Protein AF-A0A3C0WF94-F1 (afdb_monomer)

Radius of gyration: 23.79 Å; Cα contacts (8 Å, |Δi|>4): 73; chains: 1; bounding box: 43×45×76 Å

Mean predicted aligned error: 8.75 Å

Structure (mmCIF, N/CA/C/O backbone):
data_AF-A0A3C0WF94-F1
#
_entry.id   AF-A0A3C0WF94-F1
#
loop_
_atom_site.group_PDB
_atom_site.id
_atom_site.type_symbol
_atom_site.label_atom_id
_atom_site.label_alt_id
_atom_site.label_comp_id
_atom_site.label_asym_id
_atom_site.label_entity_id
_atom_site.label_seq_id
_atom_site.pdbx_PDB_ins_code
_atom_site.Cartn_x
_atom_site.Cartn_y
_atom_site.Cartn_z
_atom_site.occupancy
_atom_site.B_iso_or_equiv
_atom_site.auth_seq_id
_atom_site.auth_comp_id
_atom_site.auth_asym_id
_atom_site.auth_atom_id
_atom_site.pdbx_PDB_model_num
ATOM 1 N N . MET A 1 1 ? -18.433 32.193 41.489 1.00 43.03 1 MET A N 1
ATOM 2 C CA . MET A 1 1 ? -19.320 31.012 41.423 1.00 43.03 1 MET A CA 1
ATOM 3 C C . MET A 1 1 ? -18.649 29.912 42.231 1.00 43.03 1 MET A C 1
ATOM 5 O O . MET A 1 1 ? -17.558 29.507 41.861 1.00 43.03 1 MET A O 1
ATOM 9 N N . HIS A 1 2 ? -19.201 29.536 43.385 1.00 47.59 2 HIS A N 1
ATOM 10 C CA . HIS A 1 2 ? -18.585 28.545 44.275 1.00 47.59 2 HIS A CA 1
ATOM 11 C C . HIS A 1 2 ? -19.073 27.144 43.895 1.00 47.59 2 HIS A C 1
ATOM 13 O O . HIS A 1 2 ? -20.275 26.885 43.923 1.00 47.59 2 HIS A O 1
ATOM 19 N N . CYS A 1 3 ? -18.148 26.258 43.523 1.00 60.38 3 CYS A N 1
ATOM 20 C CA . CYS A 1 3 ? -18.440 24.843 43.313 1.00 60.38 3 CYS A CA 1
ATOM 21 C C . CYS A 1 3 ? -18.705 24.210 44.687 1.00 60.38 3 CYS A C 1
ATOM 23 O O . CYS A 1 3 ? -17.828 24.211 45.551 1.00 60.38 3 CYS A O 1
ATOM 25 N N . ARG A 1 4 ? -19.930 23.737 44.919 1.00 62.31 4 ARG A N 1
ATOM 26 C CA . ARG A 1 4 ? -20.335 23.113 46.181 1.00 62.31 4 ARG A CA 1
ATOM 27 C C . ARG A 1 4 ? -19.960 21.632 46.100 1.00 62.31 4 ARG A C 1
ATOM 29 O O . ARG A 1 4 ? -20.563 20.897 45.326 1.00 62.31 4 ARG A O 1
ATOM 36 N N . ILE A 1 5 ? -18.934 21.214 46.842 1.00 68.62 5 ILE A N 1
ATOM 37 C CA . ILE A 1 5 ? -18.589 19.794 46.998 1.00 68.62 5 ILE A CA 1
ATOM 38 C C . ILE A 1 5 ? -19.640 19.204 47.937 1.00 68.62 5 ILE A C 1
ATOM 40 O O . ILE A 1 5 ? -19.551 19.336 49.155 1.00 68.62 5 ILE A O 1
ATOM 44 N N . ASP A 1 6 ? -20.700 18.661 47.352 1.00 70.81 6 ASP A N 1
ATOM 45 C CA . ASP A 1 6 ? -21.757 17.976 48.084 1.00 70.81 6 ASP A CA 1
ATOM 46 C C . ASP A 1 6 ? -21.263 16.562 48.433 1.00 70.81 6 ASP A C 1
ATOM 48 O O . ASP A 1 6 ? -20.760 15.848 47.565 1.00 70.81 6 ASP A O 1
ATOM 52 N N . ASN A 1 7 ? -21.367 16.155 49.700 1.00 71.94 7 ASN A N 1
ATOM 53 C CA . ASN A 1 7 ? -20.834 14.883 50.214 1.00 71.94 7 ASN A CA 1
ATOM 54 C C . ASN A 1 7 ? -21.757 13.690 49.879 1.00 71.94 7 ASN A C 1
ATOM 56 O O . ASN A 1 7 ? -21.956 12.786 50.691 1.00 71.94 7 ASN A O 1
ATOM 60 N N . GLN A 1 8 ? -22.393 13.733 48.707 1.00 75.69 8 GLN A N 1
ATOM 61 C CA . GLN A 1 8 ? -23.360 12.738 48.256 1.00 75.69 8 GLN A CA 1
ATOM 62 C C . GLN A 1 8 ? -22.627 11.476 47.799 1.00 75.69 8 GLN A C 1
ATOM 64 O O . GLN A 1 8 ? -21.612 11.541 47.102 1.00 75.69 8 GLN A O 1
ATOM 69 N N . GLN A 1 9 ? -23.152 10.311 48.171 1.00 77.19 9 GLN A N 1
ATOM 70 C CA . GLN A 1 9 ? -22.573 9.037 47.767 1.00 77.19 9 GLN A CA 1
ATOM 71 C C . GLN A 1 9 ? -22.654 8.884 46.242 1.00 77.19 9 GLN A C 1
ATOM 73 O O . GLN A 1 9 ? -23.721 9.038 45.649 1.00 77.19 9 GLN A O 1
ATOM 78 N N . PHE A 1 10 ? -21.523 8.588 45.595 1.00 79.31 10 PHE A N 1
ATOM 79 C CA . PHE A 1 10 ? -21.478 8.369 44.150 1.00 79.31 10 PHE A CA 1
ATOM 80 C C . PHE A 1 10 ? -22.317 7.138 43.782 1.00 79.31 10 PHE A C 1
ATOM 82 O O . PHE A 1 10 ? -21.917 6.000 44.028 1.00 79.31 10 PHE A O 1
ATOM 89 N N . VAL A 1 11 ? -23.485 7.364 43.181 1.00 82.31 11 VAL A N 1
ATOM 90 C CA . VAL A 1 11 ? -24.308 6.301 42.598 1.00 82.31 11 VAL A CA 1
ATOM 91 C C . VAL A 1 11 ? -23.890 6.129 41.143 1.00 82.31 11 VAL A C 1
ATOM 93 O O . VAL A 1 11 ? -24.185 6.968 40.290 1.00 82.31 11 VAL A O 1
ATOM 96 N N . ALA A 1 12 ? -23.184 5.036 40.850 1.00 83.44 12 ALA A N 1
ATOM 97 C CA . ALA A 1 12 ? -22.814 4.700 39.483 1.00 83.44 12 ALA A CA 1
ATOM 98 C C . ALA A 1 12 ? -24.072 4.457 38.634 1.00 83.44 12 ALA A C 1
ATOM 100 O O . ALA A 1 12 ? -25.018 3.788 39.057 1.00 83.44 12 ALA A O 1
ATOM 101 N N . ARG A 1 13 ? -24.078 4.978 37.405 1.00 81.25 13 ARG A N 1
ATOM 102 C CA . ARG A 1 13 ? -25.173 4.753 36.459 1.00 81.25 13 ARG A CA 1
ATOM 103 C C . ARG A 1 13 ? -25.263 3.261 36.111 1.00 81.25 13 ARG A C 1
ATOM 105 O O . ARG A 1 13 ? -24.308 2.695 35.583 1.00 81.25 13 ARG A O 1
ATOM 112 N N . GLN A 1 14 ? -26.41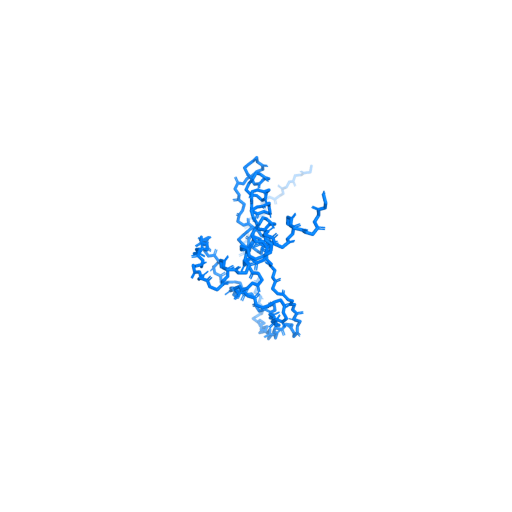9 2.643 36.360 1.00 86.19 14 GLN A N 1
ATOM 113 C CA . GLN A 1 14 ? -26.690 1.253 35.981 1.00 86.19 14 GLN A CA 1
ATOM 114 C C . GLN A 1 14 ? -27.055 1.159 34.495 1.00 86.19 14 GLN A C 1
ATOM 116 O O . GLN A 1 14 ? -28.219 1.244 34.107 1.00 86.19 14 GLN A O 1
ATOM 121 N N . TRP A 1 15 ? -26.042 1.022 33.643 1.00 86.12 15 TRP A N 1
ATOM 122 C CA . TRP A 1 15 ? -26.248 0.798 32.215 1.00 86.12 15 TRP A CA 1
ATOM 123 C C . TRP A 1 15 ? -26.861 -0.586 31.971 1.00 86.12 15 TRP A C 1
ATOM 125 O O . TRP A 1 15 ? -26.327 -1.598 32.422 1.00 86.12 15 TRP A O 1
ATOM 135 N N . LYS A 1 16 ? -27.972 -0.647 31.230 1.00 89.94 16 LYS A N 1
ATOM 136 C CA . LYS A 1 16 ? -28.535 -1.918 30.760 1.00 89.94 16 LYS A CA 1
ATOM 137 C C . LYS A 1 16 ? -27.588 -2.526 29.723 1.00 89.94 16 LYS A C 1
ATOM 139 O O . LYS A 1 16 ? -27.186 -1.834 28.789 1.00 89.94 16 LYS A O 1
ATOM 144 N N . ALA A 1 17 ? -27.256 -3.809 29.870 1.00 82.94 17 ALA A N 1
ATOM 145 C CA . ALA A 1 17 ? -26.465 -4.523 28.874 1.00 82.94 17 ALA A CA 1
ATOM 146 C C . ALA A 1 17 ? -27.194 -4.509 27.519 1.00 82.94 17 ALA A C 1
ATOM 148 O O . ALA A 1 17 ? -28.379 -4.841 27.437 1.00 82.94 17 ALA A O 1
ATOM 149 N N . ILE A 1 18 ? -26.482 -4.107 26.469 1.00 83.94 18 ILE A N 1
ATOM 150 C CA . ILE A 1 18 ? -26.959 -4.096 25.086 1.00 83.94 18 ILE A CA 1
ATOM 151 C C . ILE A 1 18 ? -26.108 -5.061 24.266 1.00 83.94 18 ILE A C 1
ATOM 153 O O . ILE A 1 18 ? -24.881 -5.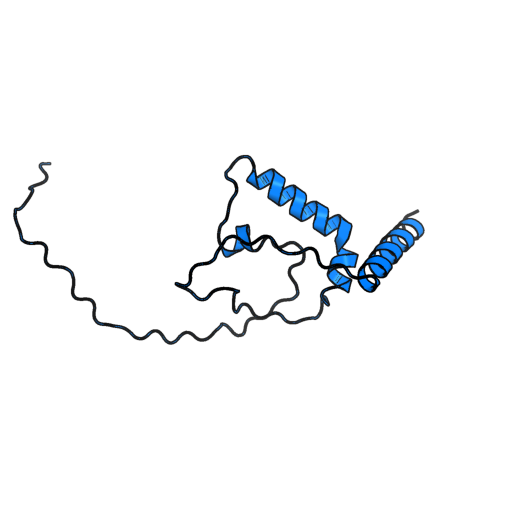044 24.345 1.00 83.94 18 ILE A O 1
ATOM 157 N N . THR A 1 19 ? -26.759 -5.911 23.477 1.00 84.69 19 THR A N 1
ATOM 158 C CA . THR A 1 19 ? -26.079 -6.804 22.536 1.00 84.69 19 THR A CA 1
ATOM 159 C C . THR A 1 19 ? -25.942 -6.089 21.199 1.00 84.69 19 THR A C 1
ATOM 161 O O . THR A 1 19 ? -26.941 -5.754 20.567 1.00 84.69 19 THR A O 1
ATOM 164 N N . LEU A 1 20 ? -24.706 -5.852 20.767 1.00 77.19 20 LEU A N 1
ATOM 165 C CA . LEU A 1 20 ? -24.403 -5.258 19.468 1.00 77.19 20 LEU A CA 1
ATOM 166 C C . LEU A 1 20 ? -24.086 -6.382 18.478 1.00 77.19 20 LEU A C 1
ATOM 168 O O . LEU A 1 20 ? -23.054 -7.041 18.592 1.00 77.19 20 LEU A O 1
ATOM 172 N N . ALA A 1 21 ? -24.976 -6.612 17.514 1.00 80.38 21 ALA A N 1
ATOM 173 C CA . ALA A 1 21 ? -24.693 -7.486 16.383 1.00 80.38 21 ALA A CA 1
ATOM 174 C C . ALA A 1 21 ? -23.937 -6.676 15.325 1.00 80.38 21 ALA A C 1
ATOM 176 O O . ALA A 1 21 ? -24.494 -5.763 14.717 1.00 80.38 21 ALA A O 1
ATOM 177 N N . TRP A 1 22 ? -22.659 -6.985 15.128 1.00 72.81 22 TRP A N 1
ATOM 178 C CA . TRP A 1 22 ? -21.857 -6.377 14.073 1.00 72.81 22 TRP A CA 1
ATOM 179 C C . TRP A 1 22 ? -21.790 -7.321 12.872 1.00 72.81 22 TRP A C 1
ATOM 181 O O . TRP A 1 22 ? -21.424 -8.488 13.013 1.00 72.81 22 TRP A O 1
ATOM 191 N N . LYS A 1 23 ? -22.132 -6.805 11.690 1.00 75.12 23 LYS A N 1
ATOM 192 C CA . LYS A 1 23 ? -21.862 -7.443 10.400 1.00 75.12 23 LYS A CA 1
ATOM 193 C C . LYS A 1 23 ? -20.813 -6.589 9.696 1.00 75.12 23 LYS A C 1
ATOM 195 O O . LYS A 1 23 ? -20.975 -5.372 9.628 1.00 75.12 23 LYS A O 1
ATOM 200 N N . ALA A 1 24 ? -19.750 -7.214 9.194 1.00 72.94 24 ALA A N 1
ATOM 201 C CA . ALA A 1 24 ? -18.767 -6.509 8.385 1.00 72.94 24 ALA A CA 1
ATOM 202 C C . ALA A 1 24 ? -19.462 -5.854 7.188 1.00 72.94 24 ALA A C 1
ATOM 204 O O . ALA A 1 24 ? -20.316 -6.476 6.551 1.00 72.94 24 ALA A O 1
ATOM 205 N N . SER A 1 25 ? -19.112 -4.606 6.888 1.00 75.25 25 SER A N 1
ATOM 206 C CA . SER A 1 25 ? -19.525 -3.980 5.637 1.00 75.25 25 SER A CA 1
ATOM 207 C C . SER A 1 25 ? -19.011 -4.837 4.480 1.00 75.25 25 SER A C 1
ATOM 209 O O . SER A 1 25 ? -17.813 -5.100 4.414 1.00 75.25 25 SER A O 1
ATOM 211 N N . GLU A 1 26 ? -19.882 -5.262 3.562 1.00 82.69 26 GLU A N 1
ATOM 212 C CA . GLU A 1 26 ? -19.514 -6.042 2.361 1.00 82.69 26 GLU A CA 1
ATOM 213 C C . GLU A 1 26 ? -18.767 -5.187 1.312 1.00 82.69 26 GLU A C 1
ATOM 215 O O . GLU A 1 26 ? -18.835 -5.429 0.112 1.00 82.69 26 GLU A O 1
ATOM 220 N N . LEU A 1 27 ? -18.049 -4.159 1.768 1.00 88.88 27 LEU A N 1
ATOM 221 C CA . LEU A 1 27 ? -17.235 -3.282 0.946 1.00 88.88 27 LEU A CA 1
ATOM 222 C C . LEU A 1 27 ? -15.903 -3.971 0.646 1.00 88.88 27 LEU A C 1
ATOM 224 O O . LEU A 1 27 ? -15.230 -4.481 1.548 1.00 88.88 27 LEU A O 1
ATOM 228 N N . HIS A 1 28 ? -15.527 -3.957 -0.629 1.00 92.31 28 HIS A N 1
ATOM 229 C CA . HIS A 1 28 ? -14.261 -4.484 -1.117 1.00 92.31 28 HIS A CA 1
ATOM 230 C C . HIS A 1 28 ? -13.445 -3.391 -1.812 1.00 92.31 28 HIS A C 1
ATOM 232 O O . HIS A 1 28 ? -13.995 -2.459 -2.402 1.00 92.31 28 HIS A O 1
ATOM 238 N N . HIS A 1 29 ? -12.126 -3.532 -1.778 1.00 92.88 29 HIS A N 1
ATOM 239 C CA . HIS A 1 29 ? -11.181 -2.673 -2.482 1.00 92.88 29 HIS A CA 1
ATOM 240 C C . HIS A 1 29 ? -10.026 -3.499 -3.062 1.00 92.88 29 HIS A C 1
ATOM 242 O O . HIS A 1 29 ? -9.822 -4.654 -2.693 1.00 92.88 29 HIS A O 1
ATOM 248 N N . HIS A 1 30 ? -9.261 -2.895 -3.967 1.00 95.00 30 HIS A N 1
ATOM 249 C CA . HIS A 1 30 ? -8.035 -3.486 -4.508 1.00 95.00 30 HIS A CA 1
ATOM 250 C C . HIS A 1 30 ? -6.862 -3.355 -3.526 1.00 95.00 30 HIS A C 1
ATOM 252 O O . HIS A 1 30 ? -6.954 -2.557 -2.586 1.00 95.00 30 HIS A O 1
ATOM 258 N N . PRO A 1 31 ? -5.763 -4.113 -3.696 1.00 94.50 31 PRO A N 1
ATOM 259 C CA . PRO A 1 31 ? -4.615 -4.023 -2.801 1.00 94.50 31 PRO A CA 1
ATOM 260 C C . PRO A 1 31 ? -4.082 -2.594 -2.658 1.00 94.50 31 PRO A C 1
ATOM 262 O O . PRO A 1 31 ? -3.958 -1.847 -3.630 1.00 94.50 31 PRO A O 1
ATOM 265 N N . LEU A 1 32 ? -3.773 -2.214 -1.419 1.00 93.62 32 LEU A N 1
ATOM 266 C CA . LEU A 1 32 ? -3.312 -0.877 -1.057 1.00 93.62 32 LEU A CA 1
ATOM 267 C C . LEU A 1 32 ? -1.785 -0.879 -0.924 1.00 93.62 32 LEU A C 1
ATOM 269 O O . LEU A 1 32 ? -1.245 -0.923 0.175 1.00 93.62 32 LEU A O 1
ATOM 273 N N . TYR A 1 33 ? -1.077 -0.825 -2.052 1.00 93.88 33 TYR A N 1
ATOM 274 C CA . TYR A 1 33 ? 0.391 -0.944 -2.087 1.00 93.88 33 TYR A CA 1
ATOM 275 C C . TYR A 1 33 ? 1.161 0.156 -1.340 1.00 93.88 33 TYR A C 1
ATOM 277 O O . TYR A 1 33 ? 2.349 -0.001 -1.075 1.00 93.88 33 TYR A O 1
ATOM 285 N N . PHE A 1 34 ? 0.514 1.283 -1.043 1.00 95.19 34 PHE A N 1
ATOM 286 C CA . PHE A 1 34 ? 1.143 2.450 -0.418 1.00 95.19 34 PHE A CA 1
ATOM 287 C C . PHE A 1 34 ? 0.699 2.673 1.033 1.00 95.19 34 PHE A C 1
ATOM 289 O O . PHE A 1 34 ? 1.203 3.595 1.672 1.00 95.19 34 PHE A O 1
ATOM 296 N N . GLU A 1 35 ? -0.217 1.845 1.542 1.00 93.50 35 GLU A N 1
ATOM 297 C CA . GLU A 1 35 ? -0.795 1.979 2.884 1.00 93.50 35 GLU A CA 1
ATOM 298 C C . GLU A 1 35 ? 0.222 1.601 3.970 1.00 93.50 35 GLU A C 1
ATOM 300 O O . GLU A 1 35 ? 0.797 0.511 3.948 1.00 93.50 35 GLU A O 1
ATOM 305 N N . ASP A 1 36 ? 0.400 2.472 4.966 1.00 93.81 36 ASP A N 1
ATOM 306 C CA . ASP A 1 36 ? 1.079 2.138 6.226 1.00 93.81 36 ASP A CA 1
ATOM 307 C C . ASP A 1 36 ? 0.024 1.758 7.277 1.00 93.81 36 ASP A C 1
ATOM 309 O O . ASP A 1 36 ? -0.445 2.604 8.040 1.00 93.81 36 ASP A O 1
ATOM 313 N N . ALA A 1 37 ? -0.375 0.480 7.314 1.00 91.62 37 ALA A N 1
ATOM 314 C CA . ALA A 1 37 ? -1.502 0.011 8.132 1.00 91.62 37 ALA A CA 1
ATOM 315 C C . ALA A 1 37 ? -1.359 0.344 9.631 1.00 91.62 37 ALA A C 1
ATOM 317 O O . ALA A 1 37 ? -2.342 0.680 10.293 1.00 91.62 37 ALA A O 1
ATOM 318 N N . GLU A 1 38 ? -0.136 0.291 10.161 1.00 92.06 38 GLU A N 1
ATOM 319 C CA . GLU A 1 38 ? 0.159 0.608 11.560 1.00 92.06 38 GLU A CA 1
ATOM 320 C C . GLU A 1 38 ? -0.156 2.074 11.875 1.00 92.06 38 GLU A C 1
ATOM 322 O O . GLU A 1 38 ? -0.758 2.390 12.904 1.00 92.06 38 GLU A O 1
ATOM 327 N N . LEU A 1 39 ? 0.220 2.980 10.974 1.00 93.75 39 LEU A N 1
ATOM 328 C CA . LEU A 1 39 ? -0.048 4.404 11.117 1.00 93.75 39 LEU A CA 1
ATOM 329 C C . LEU A 1 39 ? -1.507 4.745 10.804 1.00 93.75 39 LEU A C 1
ATOM 331 O O . LEU A 1 39 ? -2.154 5.428 11.593 1.00 93.75 39 LEU A O 1
ATOM 335 N N . GLU A 1 40 ? -1.999 4.310 9.649 1.00 93.12 40 GLU A N 1
ATOM 336 C CA . GLU A 1 40 ? -3.257 4.778 9.062 1.00 93.12 40 GLU A CA 1
ATOM 337 C C . GLU A 1 40 ? -4.482 4.142 9.724 1.00 93.12 40 GLU A C 1
ATOM 339 O O . GLU A 1 40 ? -5.469 4.835 9.970 1.00 93.12 40 GLU A O 1
ATOM 344 N N . ARG A 1 41 ? -4.424 2.847 10.074 1.00 90.00 41 ARG A N 1
ATOM 345 C CA . ARG A 1 41 ? -5.554 2.149 10.717 1.00 90.00 41 ARG A CA 1
ATOM 346 C C . ARG A 1 41 ? -5.506 2.224 12.234 1.00 90.00 41 ARG A C 1
ATOM 348 O O . ARG A 1 41 ? -6.548 2.369 12.869 1.00 90.00 41 ARG A O 1
ATOM 355 N N . TYR A 1 42 ? -4.313 2.091 12.812 1.00 90.94 42 TYR A N 1
ATOM 356 C CA . TYR A 1 42 ? -4.144 1.972 14.265 1.00 90.94 42 TYR A CA 1
ATOM 357 C C . TYR A 1 42 ? -3.555 3.218 14.929 1.00 90.94 42 TYR A C 1
ATOM 359 O O . TYR A 1 42 ? -3.498 3.287 16.157 1.00 90.94 42 TYR A O 1
ATOM 367 N N . GLY A 1 43 ? -3.146 4.229 14.157 1.00 91.94 43 GLY A N 1
ATOM 368 C CA . GLY A 1 43 ? -2.617 5.475 14.712 1.00 91.94 43 GLY A CA 1
ATOM 369 C C . GLY A 1 43 ? -1.252 5.311 15.383 1.00 91.94 43 GLY A C 1
ATOM 370 O O . GLY A 1 43 ? -0.868 6.147 16.205 1.00 91.94 43 GLY A O 1
ATOM 371 N N . HIS A 1 44 ? -0.500 4.252 15.067 1.00 93.88 44 HIS A N 1
ATOM 372 C CA . HIS A 1 44 ? 0.812 3.970 15.648 1.00 93.88 44 HIS A CA 1
ATOM 373 C C . HIS A 1 44 ? 1.899 4.899 15.088 1.00 93.88 44 HIS A C 1
ATOM 375 O O . HIS A 1 44 ? 2.823 4.489 14.380 1.00 93.88 44 HIS A O 1
ATOM 381 N N . THR A 1 45 ? 1.822 6.169 15.472 1.00 94.44 45 THR A N 1
ATOM 382 C CA . THR A 1 45 ? 2.754 7.223 15.066 1.00 94.44 45 THR A CA 1
ATOM 383 C C . THR A 1 45 ? 4.136 7.086 15.716 1.00 94.44 45 THR A C 1
ATOM 385 O O . THR A 1 45 ? 4.287 6.472 16.780 1.00 94.44 45 THR A O 1
ATOM 388 N N . LEU A 1 46 ? 5.148 7.667 15.066 1.00 93.38 46 LEU A N 1
ATOM 389 C CA . LEU A 1 46 ? 6.479 7.943 15.628 1.00 93.38 46 LEU A CA 1
ATOM 390 C C . LEU A 1 46 ? 6.621 9.385 16.158 1.00 93.38 46 LEU A C 1
ATOM 392 O O . LEU A 1 46 ? 7.714 9.807 16.532 1.00 93.38 46 LEU A O 1
ATOM 396 N N . GLY A 1 47 ? 5.527 10.152 16.191 1.00 94.31 47 GLY A N 1
ATOM 397 C CA . GLY A 1 47 ? 5.504 11.546 16.636 1.00 94.31 47 GLY A CA 1
ATOM 398 C C . GLY A 1 47 ? 5.678 12.555 15.497 1.00 94.31 47 GLY A C 1
ATOM 399 O O . GLY A 1 47 ? 6.023 12.206 14.372 1.00 94.31 47 GLY A O 1
ATOM 400 N N . GLN A 1 48 ? 5.440 13.835 15.800 1.00 94.06 48 GLN A N 1
ATOM 401 C CA . GLN A 1 48 ? 5.276 14.904 14.800 1.00 94.06 48 GLN A CA 1
ATOM 402 C C . GLN A 1 48 ? 6.468 15.104 13.850 1.00 94.06 48 GLN A C 1
ATOM 404 O O . GLN A 1 48 ? 6.271 15.466 12.695 1.00 94.06 48 GLN A O 1
ATOM 409 N N . PHE A 1 49 ? 7.696 14.861 14.317 1.00 96.31 49 PHE A N 1
ATOM 41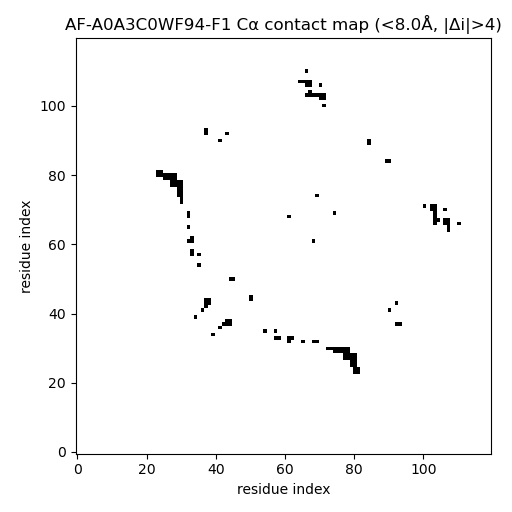0 C CA . PHE A 1 49 ? 8.903 15.127 13.532 1.00 96.31 49 PHE A CA 1
ATOM 411 C C . PHE A 1 49 ? 9.377 13.914 12.734 1.00 96.31 49 PHE A C 1
ATOM 413 O O . PHE A 1 49 ? 9.760 14.068 11.584 1.00 96.31 49 PHE A O 1
ATOM 420 N N . ALA A 1 50 ? 9.337 12.708 13.308 1.00 96.81 50 ALA A N 1
ATOM 421 C CA . ALA A 1 50 ? 9.827 11.499 12.641 1.00 96.81 50 ALA A CA 1
ATOM 422 C C . ALA A 1 50 ? 8.798 10.894 11.671 1.00 96.81 50 ALA A C 1
ATOM 424 O O . ALA A 1 50 ? 9.171 10.310 10.652 1.00 96.81 50 ALA A O 1
ATOM 425 N N . GLN A 1 51 ? 7.502 11.051 11.965 1.00 96.75 51 GLN A N 1
ATOM 426 C CA . GLN A 1 51 ? 6.426 10.503 11.146 1.00 96.75 51 GLN A CA 1
ATOM 427 C C . GLN A 1 51 ? 6.456 10.943 9.672 1.00 96.75 51 GLN A C 1
ATOM 429 O O . GLN A 1 51 ? 6.350 10.057 8.825 1.00 96.75 51 GLN A O 1
ATOM 434 N N . PRO A 1 52 ? 6.631 12.234 9.317 1.00 96.25 52 PRO A N 1
ATOM 435 C CA . PRO A 1 52 ? 6.665 12.634 7.910 1.00 96.25 52 PRO A CA 1
ATOM 436 C C . PRO A 1 52 ? 7.817 11.980 7.138 1.00 96.25 52 PRO A C 1
ATOM 438 O O . PRO A 1 52 ? 7.625 11.581 5.993 1.00 96.25 52 PRO A O 1
ATOM 441 N N . PHE A 1 53 ? 8.984 11.789 7.762 1.00 97.56 53 PHE A N 1
ATOM 442 C CA . PHE A 1 53 ? 10.104 11.096 7.118 1.00 97.56 53 PHE A CA 1
ATOM 443 C C . PHE A 1 53 ? 9.825 9.604 6.931 1.00 97.56 53 PHE A C 1
ATOM 445 O O . PHE A 1 53 ? 10.087 9.083 5.850 1.00 97.56 53 PHE A O 1
ATOM 452 N N . LYS A 1 54 ? 9.251 8.920 7.936 1.00 95.75 54 LYS A N 1
ATOM 453 C CA . LYS A 1 54 ? 8.847 7.509 7.800 1.00 95.75 54 LYS A CA 1
ATOM 454 C C . LYS A 1 54 ? 7.803 7.348 6.693 1.00 95.75 54 LYS A C 1
ATOM 456 O O . LYS A 1 54 ? 7.983 6.506 5.821 1.00 95.75 54 LYS A O 1
ATOM 461 N N . SER A 1 55 ? 6.743 8.156 6.714 1.00 96.12 55 SER A N 1
ATOM 462 C CA . SER A 1 55 ? 5.676 8.104 5.710 1.00 96.12 55 SER A CA 1
ATOM 463 C C . SER A 1 55 ? 6.200 8.434 4.313 1.00 96.12 55 SER A C 1
ATOM 465 O O . SER A 1 55 ? 5.861 7.740 3.359 1.00 96.12 55 SER A O 1
ATOM 467 N N . GLY A 1 56 ? 7.082 9.433 4.190 1.00 97.31 56 GLY A N 1
ATOM 468 C CA . GLY A 1 56 ? 7.743 9.763 2.930 1.00 97.31 56 GLY A CA 1
ATOM 469 C C . GLY A 1 56 ? 8.599 8.609 2.411 1.00 97.31 56 GLY A C 1
ATOM 470 O O . GLY A 1 56 ? 8.427 8.185 1.271 1.00 97.31 56 GLY A O 1
ATOM 471 N N . ALA A 1 57 ? 9.471 8.047 3.252 1.00 96.44 57 ALA A N 1
ATOM 472 C CA . ALA A 1 57 ? 10.297 6.899 2.886 1.00 96.44 57 ALA A CA 1
ATOM 473 C C . ALA A 1 57 ? 9.443 5.686 2.482 1.00 96.44 57 ALA A C 1
ATOM 475 O O . ALA A 1 57 ? 9.725 5.069 1.460 1.00 96.44 57 ALA A O 1
ATOM 476 N N . HIS A 1 58 ? 8.378 5.384 3.231 1.00 95.50 58 HIS A N 1
ATOM 477 C CA . HIS A 1 58 ? 7.438 4.309 2.915 1.00 95.50 58 HIS A CA 1
ATOM 478 C C . HIS A 1 58 ? 6.774 4.518 1.549 1.00 95.50 58 HIS A C 1
ATOM 480 O O . HIS A 1 58 ? 6.774 3.613 0.715 1.00 95.50 58 HIS A O 1
ATOM 486 N N . PHE A 1 59 ? 6.252 5.718 1.291 1.00 96.38 59 PHE A N 1
ATOM 487 C CA . PHE A 1 59 ? 5.608 6.044 0.024 1.00 96.38 59 PHE A CA 1
ATOM 488 C C . PHE A 1 59 ? 6.586 5.935 -1.152 1.00 96.38 59 PHE A C 1
ATOM 490 O O . PHE A 1 59 ? 6.336 5.180 -2.087 1.00 96.38 59 PHE A O 1
ATOM 497 N N . PHE A 1 60 ? 7.726 6.632 -1.095 1.00 97.44 60 PHE A N 1
ATOM 498 C CA . PHE A 1 60 ? 8.682 6.653 -2.206 1.00 97.44 60 PHE A CA 1
ATOM 499 C C . PHE A 1 60 ? 9.364 5.302 -2.436 1.00 97.44 60 PHE A C 1
ATOM 501 O O . PHE A 1 60 ? 9.610 4.946 -3.589 1.00 97.44 60 PHE A O 1
ATOM 508 N N . ALA A 1 61 ? 9.619 4.521 -1.381 1.00 95.31 61 ALA A N 1
ATOM 509 C CA . ALA A 1 61 ? 10.092 3.150 -1.536 1.00 95.31 61 ALA A CA 1
ATOM 510 C C . ALA A 1 61 ? 9.069 2.317 -2.315 1.00 95.31 61 ALA A C 1
ATOM 512 O O . ALA A 1 61 ? 9.427 1.732 -3.334 1.00 95.31 61 ALA A O 1
ATOM 513 N N 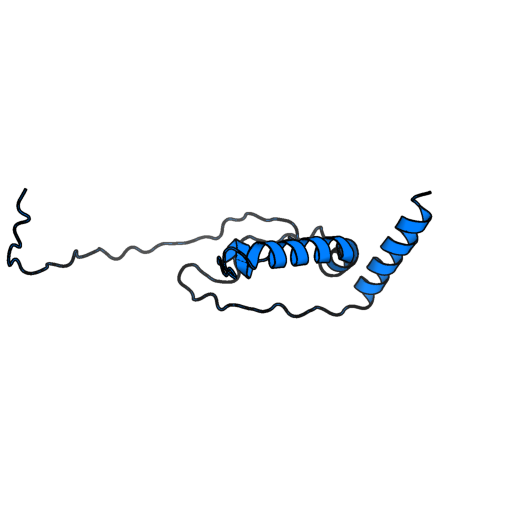. ASN A 1 62 ? 7.795 2.337 -1.905 1.00 95.31 62 ASN A N 1
ATOM 514 C CA . ASN A 1 62 ? 6.729 1.608 -2.595 1.00 95.31 62 ASN A CA 1
ATOM 515 C C . ASN A 1 62 ? 6.480 2.110 -4.023 1.00 95.31 62 ASN A C 1
ATOM 517 O O . ASN A 1 62 ? 6.124 1.306 -4.877 1.00 95.31 62 ASN A O 1
ATOM 521 N N . VAL A 1 63 ? 6.715 3.394 -4.322 1.00 96.50 63 VAL A N 1
ATOM 522 C CA . VAL A 1 63 ? 6.684 3.910 -5.705 1.00 96.50 63 VAL A CA 1
ATOM 523 C C . VAL A 1 63 ? 7.794 3.269 -6.534 1.00 96.50 63 VAL A C 1
ATOM 525 O O . VAL A 1 63 ? 7.533 2.770 -7.628 1.00 96.50 63 VAL A O 1
ATOM 528 N N . ALA A 1 64 ? 9.019 3.231 -6.007 1.00 95.50 64 ALA A N 1
ATOM 529 C CA . ALA A 1 64 ? 10.156 2.640 -6.706 1.00 95.50 64 ALA A CA 1
ATOM 530 C C . ALA A 1 64 ? 9.961 1.138 -6.967 1.00 95.50 64 ALA A C 1
ATOM 532 O O . ALA A 1 64 ? 10.338 0.653 -8.033 1.00 95.50 64 ALA A O 1
ATOM 533 N N . ILE A 1 65 ? 9.345 0.408 -6.030 1.00 95.19 65 ILE A N 1
ATOM 534 C CA . ILE A 1 65 ? 9.081 -1.037 -6.141 1.00 95.19 65 ILE A CA 1
A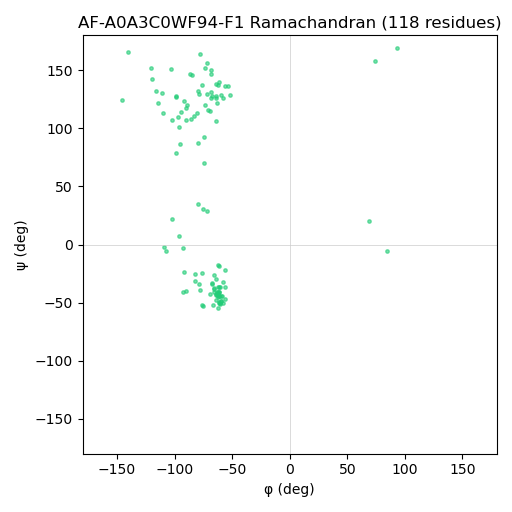TOM 535 C C . ILE A 1 65 ? 7.626 -1.370 -6.513 1.00 95.19 65 ILE A C 1
ATOM 537 O O . ILE A 1 65 ? 7.164 -2.483 -6.264 1.00 95.19 65 ILE A O 1
ATOM 541 N N . ALA A 1 66 ? 6.880 -0.440 -7.117 1.00 95.69 66 ALA A N 1
ATOM 542 C CA . ALA A 1 66 ? 5.463 -0.668 -7.410 1.00 95.69 66 ALA A CA 1
ATOM 543 C C . ALA A 1 66 ? 5.220 -1.902 -8.310 1.00 95.69 66 ALA A C 1
ATOM 545 O O . ALA A 1 66 ? 4.363 -2.719 -7.958 1.00 95.69 66 ALA A O 1
ATOM 546 N N . PRO A 1 67 ? 5.987 -2.133 -9.399 1.00 96.19 67 PRO A N 1
ATOM 547 C CA . PRO A 1 67 ? 5.838 -3.351 -10.200 1.00 96.19 67 PRO A CA 1
ATOM 548 C C . PRO A 1 67 ? 6.102 -4.644 -9.409 1.00 96.19 67 PRO A C 1
ATOM 550 O O . PRO A 1 67 ? 5.413 -5.643 -9.617 1.00 96.19 67 PRO A O 1
ATOM 553 N N . TYR A 1 68 ? 7.061 -4.631 -8.477 1.00 96.69 68 TYR A N 1
ATOM 554 C CA . TYR A 1 68 ? 7.345 -5.749 -7.575 1.00 96.69 68 TYR A CA 1
ATOM 555 C C . TYR A 1 68 ? 6.130 -6.072 -6.699 1.00 96.69 68 TYR A C 1
ATOM 557 O O . TYR A 1 68 ? 5.685 -7.221 -6.648 1.00 96.69 68 TYR A O 1
ATOM 565 N N . ASN A 1 69 ? 5.551 -5.053 -6.061 1.00 95.31 69 ASN A N 1
ATOM 566 C CA . ASN A 1 69 ? 4.385 -5.212 -5.196 1.00 95.31 69 ASN A CA 1
ATOM 567 C C . ASN A 1 69 ? 3.155 -5.708 -5.977 1.00 95.31 69 ASN A C 1
ATOM 569 O O . ASN A 1 69 ? 2.473 -6.620 -5.515 1.00 95.31 69 ASN A O 1
ATOM 573 N N . MET A 1 70 ? 2.926 -5.201 -7.194 1.00 95.81 70 MET A N 1
ATOM 574 C CA . MET A 1 70 ? 1.853 -5.673 -8.085 1.00 95.81 70 MET A CA 1
ATOM 575 C C . MET A 1 70 ? 2.050 -7.118 -8.571 1.00 95.81 70 MET A C 1
ATOM 577 O O . MET A 1 70 ? 1.090 -7.807 -8.904 1.00 95.81 70 MET A O 1
ATOM 581 N N . ALA A 1 71 ? 3.293 -7.600 -8.640 1.00 96.31 71 ALA A N 1
ATOM 582 C CA . ALA A 1 71 ? 3.582 -8.990 -8.989 1.00 96.31 71 ALA A CA 1
ATOM 583 C C . ALA A 1 71 ? 3.457 -9.949 -7.789 1.00 96.31 71 ALA A C 1
ATOM 585 O O . ALA A 1 71 ? 3.234 -11.156 -7.981 1.00 96.31 71 ALA A O 1
ATOM 586 N N . LEU A 1 72 ? 3.626 -9.434 -6.567 1.00 95.06 72 LEU A N 1
ATOM 587 C CA . LEU A 1 72 ? 3.383 -10.160 -5.321 1.00 95.06 72 LEU A CA 1
ATOM 588 C C . LEU A 1 72 ? 1.891 -10.296 -5.026 1.00 95.06 72 LEU A C 1
ATOM 590 O O . LEU A 1 72 ? 1.420 -11.413 -4.818 1.00 95.06 72 LEU A O 1
ATOM 594 N N . GLU A 1 73 ? 1.169 -9.178 -5.026 1.00 94.06 73 GLU A N 1
ATOM 595 C CA . GLU A 1 73 ? -0.271 -9.124 -4.786 1.00 94.06 73 GLU A CA 1
ATOM 596 C C . GLU A 1 73 ? -0.968 -8.648 -6.058 1.00 94.06 73 GLU A C 1
ATOM 598 O O . GLU A 1 73 ? -0.672 -7.562 -6.552 1.00 94.06 73 GLU A O 1
ATOM 603 N N . ASP A 1 74 ? -1.891 -9.453 -6.587 1.00 95.12 74 ASP A N 1
ATOM 604 C CA . ASP A 1 74 ? -2.570 -9.147 -7.847 1.00 95.12 74 ASP A CA 1
ATOM 605 C C . ASP A 1 74 ? -3.417 -7.867 -7.712 1.00 95.12 74 ASP A C 1
ATOM 607 O O . ASP A 1 74 ? -4.285 -7.815 -6.838 1.00 95.12 74 ASP A O 1
ATOM 611 N N . PRO A 1 75 ? -3.240 -6.854 -8.583 1.00 95.50 75 PRO A N 1
ATOM 612 C CA . PRO A 1 75 ? -4.028 -5.622 -8.548 1.00 95.50 75 PRO A CA 1
ATOM 613 C C . PRO A 1 75 ? -5.542 -5.838 -8.630 1.00 95.50 75 PRO A C 1
ATOM 615 O O . PRO A 1 75 ? -6.306 -4.957 -8.243 1.00 95.50 75 PRO A O 1
ATOM 618 N N . LYS A 1 76 ? -5.990 -6.981 -9.158 1.00 95.06 76 LYS A N 1
ATOM 619 C CA . LYS A 1 76 ? -7.408 -7.322 -9.323 1.00 95.06 76 LYS A CA 1
ATOM 620 C C . LYS A 1 76 ? -7.981 -8.113 -8.152 1.00 95.06 76 LYS A C 1
ATOM 622 O O . LYS A 1 76 ? -9.178 -8.398 -8.164 1.00 95.06 76 LYS A O 1
ATOM 627 N N . ASP A 1 77 ? -7.163 -8.454 -7.160 1.00 94.81 77 ASP A N 1
ATOM 628 C CA . ASP A 1 77 ? -7.634 -9.121 -5.952 1.00 94.81 77 ASP A CA 1
ATOM 629 C C . ASP A 1 77 ? -8.636 -8.226 -5.202 1.00 94.81 77 ASP A C 1
ATOM 631 O O . ASP A 1 77 ? -8.481 -7.001 -5.142 1.00 94.81 77 ASP A O 1
ATOM 635 N N . LEU A 1 78 ? -9.693 -8.833 -4.661 1.00 92.50 78 LEU A N 1
ATOM 636 C CA . LEU A 1 78 ? -10.741 -8.128 -3.924 1.00 92.50 78 LEU A CA 1
ATOM 637 C C . LEU A 1 78 ? -10.525 -8.345 -2.430 1.00 92.50 78 LEU A C 1
ATOM 639 O O . LEU A 1 78 ? -10.795 -9.419 -1.892 1.00 92.50 78 LEU A O 1
ATOM 643 N N . ARG A 1 79 ? -10.067 -7.299 -1.742 1.00 90.81 79 ARG A N 1
ATOM 644 C CA . ARG A 1 79 ? -9.839 -7.311 -0.296 1.00 90.81 79 ARG A CA 1
ATOM 645 C C . ARG A 1 79 ? -11.007 -6.662 0.430 1.00 90.81 79 ARG A C 1
ATOM 647 O O . ARG A 1 79 ? -11.402 -5.539 0.128 1.00 90.81 79 ARG A O 1
ATOM 654 N N . TYR A 1 80 ? -11.557 -7.379 1.403 1.00 87.81 80 TYR A N 1
ATOM 655 C CA . TYR A 1 80 ? -12.636 -6.880 2.251 1.00 87.81 80 TYR A CA 1
ATOM 656 C C . TYR A 1 80 ? -12.087 -6.078 3.429 1.00 87.81 80 TYR A C 1
ATOM 658 O O . TYR A 1 80 ? -11.057 -6.425 4.012 1.00 87.81 80 TYR A O 1
ATOM 666 N N . THR A 1 81 ? -12.824 -5.050 3.848 1.00 76.69 81 THR A N 1
ATOM 667 C CA . THR A 1 81 ? -12.437 -4.141 4.943 1.00 76.69 81 THR A CA 1
ATOM 668 C C . THR A 1 81 ? -12.594 -4.754 6.342 1.00 76.69 81 THR A C 1
ATOM 670 O O . THR A 1 81 ? -12.869 -4.039 7.304 1.00 76.69 81 THR A O 1
ATOM 673 N N . LEU A 1 82 ? -12.442 -6.075 6.493 1.00 76.31 82 LEU A N 1
ATOM 674 C CA . LEU A 1 82 ? -12.694 -6.784 7.755 1.00 76.31 82 LEU A CA 1
ATOM 675 C C . LEU A 1 82 ? -11.771 -6.312 8.903 1.00 76.31 82 LEU A C 1
ATOM 677 O O . LEU A 1 82 ? -12.112 -6.497 10.068 1.00 76.31 82 LEU A O 1
ATOM 681 N N . GLY A 1 83 ? -10.649 -5.654 8.575 1.00 73.81 83 GLY A N 1
ATOM 682 C CA . GLY A 1 83 ? -9.626 -5.214 9.528 1.00 73.81 83 GLY A CA 1
ATOM 683 C C . GLY A 1 83 ? -8.785 -6.387 10.046 1.00 73.81 83 GLY A C 1
ATOM 684 O O . GLY A 1 83 ? -9.215 -7.536 9.979 1.00 73.81 83 GLY A O 1
ATOM 685 N N . TYR A 1 84 ? -7.569 -6.131 10.545 1.00 80.88 84 TYR A N 1
ATOM 686 C CA . TYR A 1 84 ? -6.759 -7.209 11.144 1.00 80.88 84 TYR A CA 1
ATOM 687 C C . TYR A 1 84 ? -7.221 -7.533 12.570 1.00 80.88 84 TYR A C 1
ATOM 689 O O . TYR A 1 84 ? -7.194 -8.687 12.991 1.00 80.88 84 TYR A O 1
ATOM 697 N N . TYR A 1 85 ? -7.686 -6.514 13.297 1.00 85.00 85 TYR A N 1
ATOM 698 C CA . TYR A 1 85 ? -8.152 -6.614 14.677 1.00 85.00 85 TYR A CA 1
ATOM 699 C C . TYR A 1 85 ? -9.620 -6.203 14.787 1.00 85.00 85 TYR A C 1
ATOM 701 O O . TYR A 1 85 ? -10.079 -5.271 14.127 1.00 85.00 85 TYR A O 1
ATOM 709 N N . ARG A 1 86 ? -10.371 -6.896 15.649 1.00 81.75 86 ARG A N 1
ATOM 710 C CA . ARG A 1 86 ? -11.769 -6.551 15.940 1.00 81.75 86 ARG A CA 1
ATOM 711 C C . ARG A 1 86 ? -11.836 -5.295 16.816 1.00 81.75 86 ARG A C 1
ATOM 713 O O . ARG A 1 86 ? -10.937 -5.095 17.641 1.00 81.75 86 ARG A O 1
ATOM 720 N N . PRO A 1 87 ? -12.918 -4.501 16.735 1.00 78.19 87 PRO A N 1
ATOM 721 C CA . PRO A 1 87 ? -13.155 -3.423 17.689 1.00 78.19 87 PRO A CA 1
ATOM 722 C C . PRO A 1 87 ? -13.068 -3.935 19.134 1.00 78.19 87 PRO A C 1
ATOM 724 O O . PRO A 1 87 ? -13.689 -4.938 19.481 1.00 78.19 87 PRO A O 1
ATOM 727 N N . GLY A 1 88 ? -12.267 -3.267 19.965 1.00 80.38 88 GLY A N 1
ATOM 728 C CA . GLY A 1 88 ? -12.042 -3.648 21.364 1.00 80.38 88 GLY A CA 1
ATOM 729 C C . GLY A 1 88 ? -10.963 -4.715 21.595 1.00 80.38 88 GLY A C 1
ATOM 730 O O . GLY A 1 88 ? -10.633 -4.978 22.748 1.00 80.38 88 GLY A O 1
ATOM 731 N N . SER A 1 89 ? -10.385 -5.305 20.542 1.00 85.38 89 SER A N 1
ATOM 732 C CA . SER A 1 89 ? -9.178 -6.132 20.672 1.00 85.38 89 SER A CA 1
ATOM 733 C C . SER A 1 89 ? -7.910 -5.276 20.596 1.00 85.38 89 SER A C 1
ATOM 735 O O . SER A 1 89 ? -7.880 -4.254 19.911 1.00 85.38 89 SER A O 1
ATOM 737 N N . THR A 1 90 ? -6.867 -5.677 21.321 1.00 87.81 90 THR A N 1
ATOM 738 C CA . THR A 1 90 ? -5.573 -4.983 21.311 1.00 87.81 90 THR A CA 1
ATOM 739 C C . THR A 1 90 ? -4.887 -5.160 19.957 1.00 87.81 90 THR A C 1
ATOM 741 O O . THR A 1 90 ? -4.662 -6.293 19.537 1.00 87.81 90 THR A O 1
ATOM 744 N N . ALA A 1 91 ? -4.507 -4.054 19.314 1.00 90.81 91 ALA A N 1
ATOM 745 C CA . ALA A 1 91 ? -3.668 -4.040 18.116 1.00 90.81 91 ALA A CA 1
ATOM 746 C C . ALA A 1 91 ? -2.198 -3.802 18.526 1.00 90.81 91 ALA A C 1
ATOM 748 O O . ALA A 1 91 ? -1.850 -2.676 18.891 1.00 90.81 91 ALA A O 1
ATOM 749 N N . PRO A 1 92 ? -1.343 -4.841 18.588 1.00 92.81 92 PRO A N 1
ATOM 750 C CA . PRO A 1 92 ? 0.084 -4.658 18.821 1.00 92.81 92 PRO A CA 1
ATOM 751 C C . PRO A 1 92 ? 0.746 -3.973 17.624 1.00 92.81 92 PRO A C 1
ATOM 753 O O . PRO A 1 92 ? 0.355 -4.202 16.485 1.00 92.81 92 PRO A O 1
ATOM 756 N N . ARG A 1 93 ? 1.808 -3.204 17.890 1.00 91.44 93 ARG A N 1
ATOM 757 C CA . ARG A 1 93 ? 2.635 -2.615 16.835 1.00 91.44 93 ARG A CA 1
ATOM 758 C C . ARG A 1 93 ? 3.426 -3.714 16.125 1.00 91.44 93 ARG A C 1
ATOM 760 O O . ARG A 1 93 ? 4.306 -4.319 16.744 1.00 91.44 93 ARG A O 1
ATOM 767 N N . LEU A 1 94 ? 3.145 -3.946 14.849 1.00 90.69 94 LEU A N 1
ATOM 768 C CA . LEU A 1 94 ? 3.823 -4.958 14.039 1.00 90.69 94 LEU A CA 1
ATOM 769 C C . LEU A 1 94 ? 4.843 -4.330 13.086 1.00 90.69 94 LEU A C 1
ATOM 771 O O . LEU A 1 94 ? 4.714 -3.191 12.644 1.00 90.69 94 LEU A O 1
ATOM 775 N N . ILE A 1 95 ? 5.879 -5.103 12.764 1.00 89.81 95 ILE A N 1
ATOM 776 C CA . ILE A 1 95 ? 6.812 -4.790 11.681 1.00 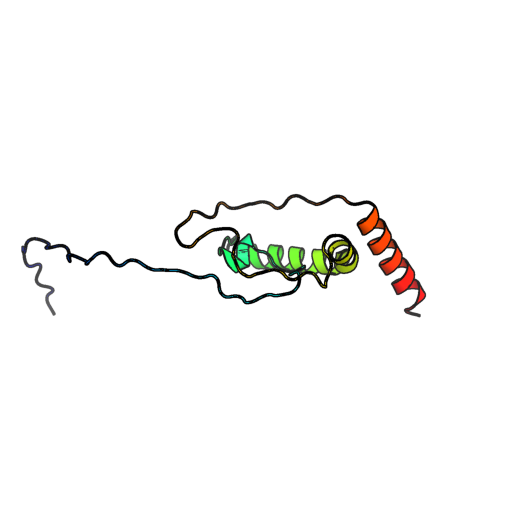89.81 95 ILE A CA 1
ATOM 777 C C . ILE A 1 95 ? 6.549 -5.824 10.585 1.00 89.81 95 ILE A C 1
ATOM 779 O O . ILE A 1 95 ? 6.774 -7.013 10.832 1.00 89.81 95 ILE A O 1
ATOM 783 N N . PRO A 1 96 ? 6.038 -5.417 9.409 1.00 86.19 96 PRO A N 1
ATOM 784 C CA . PRO A 1 96 ? 5.747 -6.362 8.344 1.00 86.19 96 PRO A CA 1
ATOM 785 C C . PRO A 1 96 ? 7.042 -7.014 7.853 1.00 86.19 96 PRO A C 1
ATOM 787 O O . PRO A 1 96 ? 8.074 -6.359 7.692 1.00 86.19 96 PRO A O 1
ATOM 790 N N . ALA A 1 97 ? 6.984 -8.323 7.618 1.00 88.38 97 ALA A N 1
ATOM 791 C CA . ALA A 1 97 ? 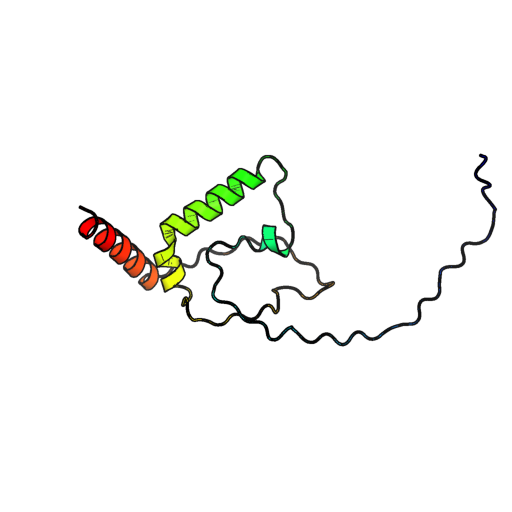8.082 -9.042 6.993 1.00 88.38 97 ALA A CA 1
ATOM 792 C C . ALA A 1 97 ? 8.229 -8.600 5.531 1.00 88.38 97 ALA A C 1
ATOM 794 O O . ALA A 1 97 ? 7.235 -8.333 4.861 1.00 88.38 97 ALA A O 1
ATOM 795 N N . ILE A 1 98 ? 9.464 -8.575 5.029 1.00 86.19 98 ILE A N 1
ATOM 796 C CA . ILE A 1 98 ? 9.740 -8.310 3.615 1.00 86.19 98 ILE A CA 1
ATOM 797 C C . ILE A 1 98 ? 9.507 -9.615 2.836 1.00 86.19 98 ILE A C 1
ATOM 799 O O . ILE A 1 98 ? 10.260 -10.574 3.039 1.00 86.19 98 ILE A O 1
ATOM 803 N N . PRO A 1 99 ? 8.486 -9.695 1.962 1.00 88.44 99 PRO A N 1
ATOM 804 C CA . PRO A 1 99 ? 8.251 -10.887 1.159 1.00 88.44 99 PRO A CA 1
ATOM 805 C C . PRO A 1 99 ? 9.293 -10.983 0.039 1.00 88.44 99 PRO A C 1
ATOM 807 O O . PRO A 1 99 ? 9.378 -10.109 -0.824 1.00 88.44 99 PRO A O 1
ATOM 810 N N . TRP A 1 100 ? 10.068 -12.066 0.022 1.00 92.38 100 TRP A N 1
ATOM 811 C CA . TRP A 1 100 ? 11.039 -12.356 -1.036 1.00 92.38 100 TRP A CA 1
ATOM 812 C C . TRP A 1 100 ? 10.401 -13.210 -2.136 1.00 92.38 100 TRP A C 1
ATOM 814 O O . TRP A 1 100 ? 9.903 -14.301 -1.865 1.00 92.38 100 TRP A O 1
ATOM 824 N N . SER A 1 101 ? 10.427 -12.738 -3.387 1.00 95.81 101 SER A N 1
ATOM 825 C CA . SER A 1 101 ? 9.908 -13.487 -4.539 1.00 95.81 101 SER A CA 1
ATOM 826 C C . SER A 1 101 ? 10.720 -13.234 -5.807 1.00 95.81 101 SER A C 1
ATOM 828 O O . SER A 1 101 ? 10.851 -12.102 -6.273 1.00 95.81 101 SER A O 1
ATOM 830 N N . THR A 1 102 ? 11.218 -14.311 -6.419 1.00 96.44 102 THR A N 1
ATOM 831 C CA . THR A 1 102 ? 11.965 -14.257 -7.688 1.00 96.44 102 THR A CA 1
ATOM 832 C C . THR A 1 102 ? 11.090 -13.789 -8.846 1.00 96.44 102 THR A C 1
ATOM 834 O O . THR A 1 102 ? 11.531 -12.996 -9.673 1.00 96.44 102 THR A O 1
ATOM 837 N N . LYS A 1 103 ? 9.822 -14.217 -8.875 1.00 95.44 103 LYS A N 1
ATOM 838 C CA . LYS A 1 103 ? 8.832 -13.782 -9.869 1.00 95.44 103 LYS A CA 1
ATOM 839 C C . LYS A 1 103 ? 8.659 -12.265 -9.830 1.00 95.44 103 LYS A C 1
ATOM 841 O O . LYS A 1 103 ? 8.731 -11.612 -10.865 1.00 95.44 103 LYS A O 1
ATOM 846 N N . ALA A 1 104 ? 8.441 -11.710 -8.642 1.00 96.19 104 ALA A N 1
ATOM 847 C CA . ALA A 1 104 ? 8.245 -10.276 -8.486 1.00 96.19 104 ALA A CA 1
ATOM 848 C C . ALA A 1 104 ? 9.511 -9.484 -8.842 1.00 96.19 104 ALA A C 1
ATOM 850 O O . ALA A 1 104 ? 9.420 -8.452 -9.504 1.00 96.19 104 ALA A O 1
ATOM 851 N N . ALA A 1 105 ? 10.693 -10.007 -8.498 1.00 96.25 105 ALA A N 1
ATOM 852 C CA . ALA A 1 105 ? 11.966 -9.404 -8.889 1.00 96.25 105 ALA A CA 1
ATOM 853 C C . ALA A 1 105 ? 12.141 -9.347 -10.418 1.00 96.25 105 ALA A C 1
ATOM 855 O O . ALA A 1 105 ? 12.574 -8.324 -10.946 1.00 96.25 105 ALA A O 1
ATOM 856 N N . LEU A 1 106 ? 11.753 -10.405 -11.141 1.00 97.56 106 LEU A N 1
ATOM 857 C CA . LEU A 1 106 ? 11.778 -10.419 -12.608 1.00 97.56 106 LEU A CA 1
ATOM 858 C C . LEU A 1 106 ? 10.815 -9.390 -13.213 1.00 97.56 106 LEU A C 1
ATOM 860 O O . LEU A 1 106 ? 11.192 -8.683 -14.144 1.00 97.56 106 LEU A O 1
ATOM 864 N N . TRP A 1 107 ? 9.601 -9.269 -12.670 1.00 97.19 107 TRP A N 1
ATOM 865 C CA . TRP A 1 107 ? 8.634 -8.254 -13.103 1.00 97.19 107 TRP A CA 1
ATOM 866 C C . TRP A 1 107 ? 9.145 -6.832 -12.879 1.00 97.19 107 TRP A C 1
ATOM 868 O O . TRP A 1 107 ? 9.037 -5.993 -13.771 1.00 97.19 107 TRP A O 1
ATOM 878 N N . GLN A 1 108 ? 9.757 -6.579 -11.724 1.00 97.00 108 GLN A N 1
ATOM 879 C CA . GLN A 1 108 ? 10.400 -5.304 -11.423 1.00 97.00 108 GLN A CA 1
ATOM 880 C C . GLN A 1 108 ? 11.522 -4.986 -12.416 1.00 97.00 108 GLN A C 1
ATOM 882 O O . GLN A 1 108 ? 11.551 -3.894 -12.979 1.00 97.00 108 GLN A O 1
ATOM 887 N N . ALA A 1 109 ? 12.422 -5.940 -12.667 1.00 97.19 109 ALA A N 1
ATOM 888 C CA . ALA A 1 109 ? 13.513 -5.762 -13.621 1.00 97.19 109 ALA A CA 1
ATOM 889 C C . ALA A 1 109 ? 12.986 -5.502 -15.042 1.00 97.19 109 ALA A C 1
ATOM 891 O O . ALA A 1 109 ? 13.448 -4.577 -15.706 1.00 97.19 109 ALA A O 1
ATOM 892 N N . GLY A 1 110 ? 11.981 -6.265 -15.481 1.00 96.81 110 GLY A N 1
ATOM 893 C CA . GLY A 1 110 ? 11.331 -6.073 -16.776 1.00 96.81 110 GLY A CA 1
ATOM 894 C C . GLY A 1 110 ?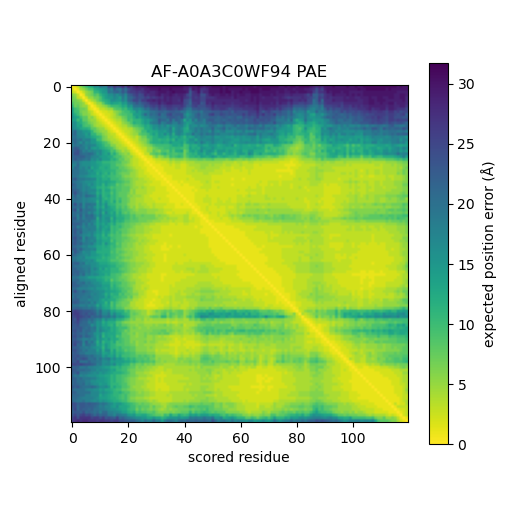 10.661 -4.705 -16.908 1.00 96.81 110 GLY A C 1
ATOM 895 O O . GLY A 1 110 ? 10.802 -4.062 -17.943 1.00 96.81 110 GLY A O 1
ATOM 896 N N . ALA A 1 111 ? 9.994 -4.224 -15.856 1.00 95.62 111 ALA A N 1
ATOM 897 C CA . ALA A 1 111 ? 9.383 -2.897 -15.841 1.00 95.62 111 ALA A CA 1
ATOM 898 C C . ALA A 1 111 ? 10.428 -1.773 -15.914 1.00 95.62 111 ALA A C 1
ATOM 900 O O . ALA A 1 111 ? 10.230 -0.811 -16.651 1.00 95.62 111 ALA A O 1
ATOM 901 N N . ILE A 1 112 ? 11.554 -1.906 -15.204 1.00 95.25 112 I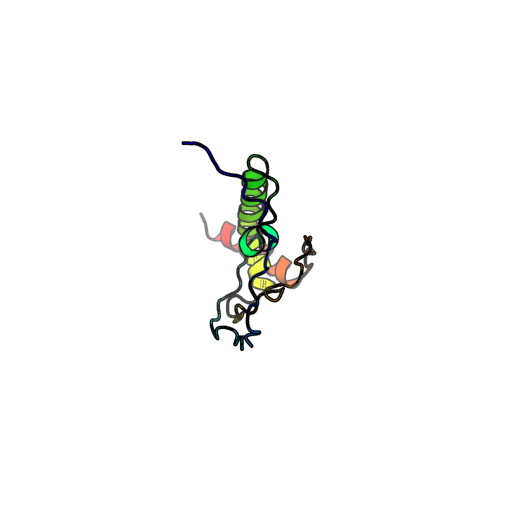LE A N 1
ATOM 902 C CA . ILE A 1 112 ? 12.650 -0.926 -15.253 1.00 95.25 112 ILE A CA 1
ATOM 903 C C . ILE A 1 112 ? 13.299 -0.915 -16.640 1.00 95.25 112 ILE A C 1
ATOM 905 O O . ILE A 1 112 ? 13.409 0.145 -17.250 1.00 95.25 112 ILE A O 1
ATOM 909 N N . VAL A 1 113 ? 13.702 -2.081 -17.156 1.00 96.06 113 VAL A N 1
ATOM 910 C CA . VAL A 1 113 ? 14.352 -2.198 -18.473 1.00 96.06 113 VAL A CA 1
ATOM 911 C C . VAL A 1 113 ? 13.410 -1.736 -19.583 1.00 96.06 113 VAL A C 1
ATOM 913 O O . VAL A 1 113 ? 13.813 -0.961 -20.445 1.00 96.06 113 VAL A O 1
ATOM 916 N N . GLY A 1 114 ? 12.148 -2.169 -19.543 1.00 94.56 114 GLY A N 1
ATOM 917 C CA . GLY A 1 114 ? 11.127 -1.758 -20.502 1.00 94.56 114 GLY A CA 1
ATOM 918 C C . GLY A 1 114 ? 10.831 -0.262 -20.429 1.00 94.56 114 GLY A C 1
ATOM 919 O O . GLY A 1 114 ? 10.775 0.392 -21.462 1.00 94.56 114 GLY A O 1
ATOM 920 N N . GLY A 1 115 ? 10.706 0.301 -19.225 1.00 92.31 115 GLY A N 1
ATOM 921 C CA . GLY A 1 115 ? 10.510 1.738 -19.032 1.00 92.31 115 GLY A CA 1
ATOM 922 C C . GLY A 1 115 ? 11.676 2.564 -19.575 1.00 92.31 115 GLY A C 1
ATOM 923 O O . GLY A 1 115 ? 11.449 3.538 -20.286 1.00 92.31 115 GLY A O 1
ATOM 924 N N . TRP A 1 116 ? 12.914 2.138 -19.310 1.00 92.44 116 TRP A N 1
ATOM 925 C CA . TRP A 1 116 ? 14.114 2.810 -19.816 1.00 92.44 116 TRP A CA 1
ATOM 926 C C . TRP A 1 116 ? 14.254 2.704 -21.340 1.00 92.44 116 TRP A C 1
ATOM 928 O O . TRP A 1 116 ? 14.721 3.636 -21.977 1.00 92.44 116 TRP A O 1
ATOM 938 N N . ALA A 1 117 ? 13.817 1.595 -21.941 1.00 93.19 117 ALA A N 1
ATOM 939 C CA . ALA A 1 117 ? 13.821 1.427 -23.393 1.00 93.19 117 ALA A CA 1
ATOM 940 C C . ALA A 1 117 ? 12.691 2.197 -24.110 1.00 93.19 117 ALA A C 1
ATOM 942 O O . ALA A 1 117 ? 12.811 2.476 -25.301 1.00 93.19 117 ALA A O 1
ATOM 943 N N . LEU A 1 118 ? 11.583 2.496 -23.419 1.00 93.88 118 LEU A N 1
ATOM 944 C CA . LEU A 1 118 ? 10.407 3.172 -23.987 1.00 93.88 118 LEU A CA 1
ATOM 945 C C . LEU A 1 118 ? 10.444 4.700 -23.843 1.00 93.88 118 LEU A C 1
ATOM 947 O O . LEU A 1 118 ? 9.769 5.387 -24.610 1.00 93.88 118 LEU A O 1
ATOM 951 N N . ILE A 1 119 ? 11.183 5.231 -22.867 1.00 82.62 119 ILE A N 1
ATOM 952 C CA . ILE A 1 119 ? 11.341 6.674 -22.655 1.00 82.62 119 ILE A CA 1
ATOM 953 C C . ILE A 1 119 ? 12.623 7.117 -23.388 1.00 82.62 119 ILE A C 1
ATOM 955 O O . ILE A 1 119 ? 13.694 6.650 -23.006 1.00 82.62 119 ILE A O 1
ATOM 959 N N . PRO A 1 120 ? 12.520 7.950 -24.445 1.00 70.62 120 PRO A N 1
ATOM 960 C CA . PRO A 1 120 ? 13.655 8.351 -25.281 1.00 70.62 120 PRO A CA 1
ATOM 961 C C . PRO A 1 120 ? 14.689 9.216 -24.551 1.00 70.62 120 PRO A C 1
ATOM 963 O O . PRO A 1 120 ? 14.311 9.929 -23.591 1.00 70.62 120 PRO A O 1
#

pLDDT: mean 88.58, std 10.06, range [43.03, 97.56]

Sequence (120 aa):
MHCRIDNQQFVARQWKAITLAWKASELHHHPLYFEDAELERYGHTLGQFAQPFKSGAHFFANVAIAPYNMALEDPKDLRYTLGYYRPGSTAPRLIPAIPWSTKAALWQAGAIVGGWALIP

Secondary structure (DSSP, 8-state):
--------------PPP----------EE---TT--HHHHTT-----TTHHHHHHHHHHHHHHHTHHHHHHHS-TT--EE---SS-TTS------------HHHHHHHHHHHHHHHHH--

Solvent-accessible surface area (backbone atoms only — not comparable to full-atom values): 7978 Å² total; per-residue (Å²): 135,84,85,78,87,69,94,67,80,87,76,77,82,84,76,78,91,77,88,81,88,83,74,77,69,93,51,66,42,55,71,66,81,67,67,54,61,54,43,77,75,70,61,61,67,72,50,90,76,53,33,61,56,52,54,48,50,51,39,55,49,35,61,76,40,38,56,26,53,46,59,72,48,54,67,81,44,79,44,63,72,71,63,96,57,57,92,92,54,88,78,78,92,78,78,84,79,84,86,86,51,71,69,18,52,50,46,31,50,50,50,52,54,48,50,61,74,69,53,132

Foldseek 3Di:
DDDDPDPDDDDDDDDDDDDDDDDFDQDWAFDDLLDPCCCPVVVVAPDDPVRVVVSVCSNVVSVLLVQLVCQVGPRPDIHGPPDPDDVPDDDDDDDDDDDDDPRSVVRSVCCVVVVVVPPD